Protein AF-A0A2D5UW34-F1 (afdb_monomer_lite)

Structure (mmCIF, N/CA/C/O backbone):
data_AF-A0A2D5UW34-F1
#
_entry.id   AF-A0A2D5UW34-F1
#
loop_
_atom_site.group_PDB
_atom_site.id
_atom_site.type_symbol
_atom_site.label_atom_id
_atom_site.label_alt_id
_atom_site.label_comp_id
_atom_site.label_asym_id
_atom_site.label_entity_id
_atom_site.label_seq_id
_atom_site.pdbx_PDB_ins_code
_atom_site.Cartn_x
_atom_site.Cartn_y
_atom_site.Cartn_z
_atom_site.occupancy
_atom_site.B_iso_or_equiv
_atom_site.auth_seq_id
_atom_site.auth_comp_id
_atom_site.auth_asym_id
_atom_site.auth_atom_id
_atom_site.pdbx_PDB_model_num
ATOM 1 N N . GLU A 1 1 ? 8.242 -1.236 -12.822 1.00 78.06 1 GLU A N 1
ATOM 2 C CA . GLU A 1 1 ? 9.087 -0.124 -12.334 1.00 78.06 1 GLU A CA 1
ATOM 3 C C . GLU A 1 1 ? 8.223 0.784 -11.466 1.00 78.06 1 GLU A C 1
ATOM 5 O O . GLU A 1 1 ? 7.024 0.836 -11.722 1.00 78.06 1 GLU A O 1
ATOM 10 N N . CYS A 1 2 ? 8.776 1.410 -10.424 1.00 90.38 2 CYS A N 1
ATOM 11 C CA . CYS A 1 2 ? 8.021 2.352 -9.592 1.00 90.38 2 CYS A CA 1
ATOM 12 C C . CYS A 1 2 ? 8.103 3.747 -10.216 1.00 90.38 2 CYS A C 1
ATOM 14 O O . CYS A 1 2 ? 9.200 4.259 -10.414 1.00 90.38 2 CYS A O 1
ATOM 16 N N . ASP A 1 3 ? 6.958 4.353 -10.523 1.00 93.44 3 ASP A N 1
ATOM 17 C CA . ASP A 1 3 ? 6.883 5.697 -11.108 1.00 93.44 3 ASP A CA 1
ATOM 18 C C . ASP A 1 3 ? 6.856 6.820 -10.050 1.00 93.44 3 ASP A C 1
ATOM 20 O O . ASP A 1 3 ? 6.893 7.999 -10.399 1.00 93.44 3 ASP A O 1
ATOM 24 N N . ALA A 1 4 ? 6.810 6.470 -8.759 1.00 94.88 4 ALA A N 1
ATOM 25 C CA . ALA A 1 4 ? 6.729 7.409 -7.645 1.00 94.88 4 ALA A CA 1
ATOM 26 C C . ALA A 1 4 ? 7.560 6.922 -6.446 1.00 94.88 4 ALA A C 1
ATOM 28 O O . ALA A 1 4 ? 7.082 6.179 -5.588 1.00 94.88 4 ALA A O 1
ATOM 29 N N . GLY A 1 5 ? 8.815 7.367 -6.360 1.00 94.62 5 GLY A N 1
ATOM 30 C CA . GLY A 1 5 ? 9.728 6.985 -5.279 1.00 94.62 5 GLY A CA 1
ATOM 31 C C . GLY A 1 5 ? 10.265 5.564 -5.454 1.00 94.62 5 GLY A C 1
ATOM 32 O O . GLY A 1 5 ? 10.881 5.254 -6.470 1.00 94.62 5 GLY A O 1
ATOM 33 N N . PHE A 1 6 ? 10.070 4.709 -4.452 1.00 95.12 6 PHE A N 1
ATOM 34 C CA . PHE A 1 6 ? 10.519 3.317 -4.450 1.00 95.12 6 PHE A CA 1
ATOM 35 C C . PHE A 1 6 ? 9.503 2.430 -3.732 1.00 95.12 6 PHE A C 1
ATOM 37 O O . PHE A 1 6 ? 8.735 2.903 -2.895 1.00 95.12 6 PHE A O 1
ATOM 44 N N . PHE A 1 7 ? 9.507 1.144 -4.076 1.00 97.31 7 PHE A N 1
ATOM 45 C CA . PHE A 1 7 ? 8.747 0.135 -3.349 1.00 97.31 7 PHE A CA 1
ATOM 46 C C . PHE A 1 7 ? 9.486 -0.259 -2.066 1.00 97.31 7 PHE A C 1
ATOM 48 O O . PHE A 1 7 ? 10.702 -0.448 -2.094 1.00 97.31 7 PHE A O 1
ATOM 55 N N . ASP A 1 8 ? 8.752 -0.394 -0.961 1.00 97.56 8 ASP A N 1
ATOM 56 C CA . ASP A 1 8 ? 9.264 -0.885 0.326 1.00 97.56 8 ASP A CA 1
ATOM 57 C C . ASP A 1 8 ? 8.404 -2.080 0.781 1.00 97.56 8 ASP A C 1
ATOM 59 O O . ASP A 1 8 ? 8.488 -3.170 0.205 1.00 97.56 8 ASP A O 1
ATOM 63 N N . GLY A 1 9 ? 7.507 -1.895 1.751 1.00 98.25 9 GLY A N 1
ATOM 64 C CA . GLY A 1 9 ? 6.624 -2.950 2.224 1.00 98.25 9 GLY A CA 1
ATOM 65 C C . GLY A 1 9 ? 5.543 -3.328 1.209 1.00 98.25 9 GLY A C 1
ATOM 66 O O . GLY A 1 9 ? 4.888 -2.474 0.608 1.00 98.25 9 GLY A O 1
ATOM 67 N N . PHE A 1 10 ? 5.291 -4.631 1.065 1.00 98.31 10 PHE A N 1
ATOM 68 C CA . PHE A 1 10 ? 4.222 -5.150 0.211 1.00 98.31 10 PHE A CA 1
ATOM 69 C C . PHE A 1 10 ? 3.485 -6.341 0.828 1.00 98.31 10 PHE A C 1
ATOM 71 O O . PHE A 1 10 ? 4.007 -7.043 1.697 1.00 98.31 10 PHE A O 1
ATOM 78 N N . ARG A 1 11 ? 2.266 -6.600 0.356 1.00 98.50 11 ARG A N 1
ATOM 79 C CA . ARG A 1 11 ? 1.476 -7.805 0.649 1.00 98.50 11 ARG A CA 1
ATOM 80 C C . ARG A 1 11 ? 0.778 -8.299 -0.606 1.00 98.50 11 ARG A C 1
ATOM 82 O O . ARG A 1 11 ? 0.599 -7.542 -1.550 1.00 98.50 11 ARG A O 1
ATOM 89 N N . MET A 1 12 ? 0.364 -9.559 -0.590 1.00 98.25 12 MET A N 1
ATOM 90 C CA . MET A 1 12 ? -0.432 -10.145 -1.664 1.00 98.25 12 MET A CA 1
ATOM 91 C C . MET A 1 12 ? -1.880 -10.339 -1.220 1.00 98.25 12 MET A C 1
ATOM 93 O O . MET A 1 12 ? -2.147 -10.600 -0.042 1.00 98.25 12 MET A O 1
ATOM 97 N N . ASP A 1 13 ? -2.806 -10.202 -2.162 1.00 98.44 13 ASP A N 1
ATOM 98 C CA . ASP A 1 13 ? -4.182 -10.663 -1.984 1.00 98.44 13 ASP A CA 1
ATOM 99 C C . ASP A 1 13 ? -4.366 -12.104 -2.486 1.00 98.44 13 ASP A C 1
ATOM 101 O O . ASP A 1 13 ? -3.457 -12.715 -3.051 1.00 98.44 13 ASP A O 1
ATOM 105 N N . THR A 1 14 ? -5.550 -12.668 -2.249 1.00 98.00 14 THR A N 1
ATOM 106 C CA . THR A 1 14 ? -5.902 -14.039 -2.646 1.00 98.00 14 THR A CA 1
ATOM 107 C C . THR A 1 14 ? -5.969 -14.256 -4.160 1.00 98.00 14 THR A C 1
ATOM 109 O O . THR A 1 14 ? -6.045 -15.401 -4.596 1.00 98.00 14 THR A O 1
ATOM 112 N N . GLU A 1 15 ? -5.963 -13.189 -4.961 1.00 96.94 15 GLU A N 1
ATOM 113 C CA . GLU A 1 15 ? -5.950 -13.254 -6.427 1.00 96.94 15 GLU A CA 1
ATOM 114 C C . GLU A 1 15 ? -4.524 -13.127 -6.994 1.00 96.94 15 GLU A C 1
ATOM 116 O O . GLU A 1 15 ? -4.342 -13.148 -8.208 1.00 96.94 15 GLU A O 1
ATOM 121 N N . GLY A 1 16 ? -3.506 -13.0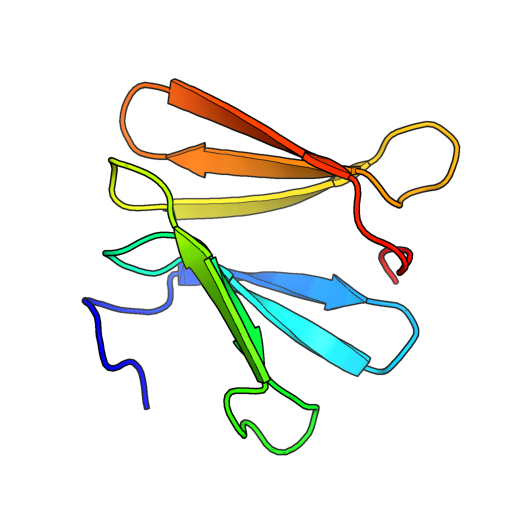27 -6.131 1.00 97.44 16 GLY A N 1
ATOM 122 C CA . GLY A 1 16 ? -2.103 -12.925 -6.530 1.00 97.44 16 GLY A CA 1
ATOM 123 C C . GLY A 1 16 ? -1.657 -11.509 -6.894 1.00 97.44 16 GLY A C 1
ATOM 124 O O . GLY A 1 16 ? -0.541 -11.339 -7.384 1.00 97.44 16 GLY A O 1
ATOM 125 N N . ARG A 1 17 ? -2.483 -10.485 -6.641 1.00 98.38 17 ARG A N 1
ATOM 126 C CA . ARG A 1 17 ? -2.079 -9.090 -6.861 1.00 98.38 17 ARG A CA 1
ATOM 127 C C . ARG A 1 17 ? -1.146 -8.640 -5.750 1.00 98.38 17 ARG A C 1
ATOM 129 O O . ARG A 1 17 ? -1.315 -9.010 -4.585 1.00 98.38 17 ARG A O 1
ATOM 136 N N . ILE A 1 18 ? -0.196 -7.784 -6.097 1.00 98.38 18 ILE A N 1
ATOM 137 C CA . ILE A 1 18 ? 0.789 -7.219 -5.180 1.00 98.38 18 ILE A CA 1
ATOM 138 C C . ILE A 1 18 ? 0.342 -5.814 -4.783 1.00 98.38 18 ILE A C 1
ATOM 140 O O . ILE A 1 18 ? 0.203 -4.927 -5.618 1.00 98.38 18 ILE A O 1
ATOM 144 N N . TRP A 1 19 ? 0.156 -5.598 -3.489 1.00 98.62 19 TRP A N 1
ATOM 145 C CA . TRP A 1 19 ? -0.128 -4.304 -2.883 1.00 98.62 19 TRP A CA 1
ATOM 146 C C . TRP A 1 19 ? 1.155 -3.793 -2.247 1.00 98.62 19 TRP A C 1
ATOM 148 O O . TRP A 1 19 ? 1.584 -4.340 -1.233 1.00 98.62 19 TRP A O 1
ATOM 158 N N . THR A 1 20 ? 1.788 -2.785 -2.839 1.00 98.62 20 THR A N 1
ATOM 159 C CA . THR A 1 20 ? 3.102 -2.286 -2.413 1.00 98.62 20 THR A CA 1
ATOM 160 C C . THR A 1 20 ? 3.071 -0.793 -2.123 1.00 98.62 20 THR A C 1
ATOM 162 O O . THR A 1 20 ? 2.329 -0.037 -2.749 1.00 98.62 20 THR A O 1
ATOM 165 N N . SER A 1 21 ? 3.838 -0.375 -1.123 1.00 98.44 21 SER A N 1
ATOM 166 C CA . SER A 1 21 ? 4.003 1.023 -0.760 1.00 98.44 21 SER A CA 1
ATOM 167 C C . SER A 1 21 ? 4.785 1.801 -1.814 1.00 98.44 21 SER A C 1
ATOM 169 O O . SER A 1 21 ? 5.694 1.260 -2.424 1.00 98.44 21 SER A O 1
ATOM 171 N N . ALA A 1 22 ? 4.470 3.075 -1.997 1.00 98.62 22 ALA A N 1
ATOM 172 C CA . ALA A 1 22 ? 5.147 3.974 -2.919 1.00 98.62 22 ALA A CA 1
ATOM 173 C C . ALA A 1 22 ? 5.170 5.406 -2.359 1.00 98.62 22 ALA A C 1
ATOM 175 O O . ALA A 1 22 ? 4.559 5.715 -1.330 1.00 98.62 22 ALA A O 1
ATOM 176 N N . GLY A 1 23 ? 5.865 6.300 -3.062 1.00 98.50 23 GLY A N 1
ATOM 177 C CA . GLY A 1 23 ? 5.985 7.709 -2.694 1.00 98.50 23 GLY A CA 1
ATOM 178 C C . GLY A 1 23 ? 4.663 8.481 -2.720 1.00 98.50 23 GLY A C 1
ATOM 179 O O . GLY A 1 23 ? 4.510 9.425 -1.953 1.00 98.50 23 GLY A O 1
ATOM 180 N N . ASP A 1 24 ? 3.712 8.074 -3.564 1.00 98.38 24 ASP A N 1
ATOM 181 C CA . ASP A 1 24 ? 2.380 8.684 -3.715 1.00 98.38 24 ASP A CA 1
ATOM 182 C C . ASP A 1 24 ? 1.245 7.850 -3.085 1.00 98.38 24 ASP A C 1
ATOM 184 O O . ASP A 1 24 ? 0.065 8.180 -3.234 1.00 98.38 24 ASP A O 1
ATOM 188 N N . GLY A 1 25 ? 1.571 6.760 -2.380 1.00 98.56 25 GLY A N 1
ATOM 189 C CA . GLY A 1 25 ? 0.580 5.931 -1.700 1.00 98.56 25 GLY A CA 1
ATOM 190 C C . GLY A 1 25 ? 0.821 4.434 -1.832 1.00 98.56 25 GLY A C 1
ATOM 191 O O . GLY A 1 25 ? 1.889 3.933 -1.498 1.00 98.56 25 GLY A O 1
ATOM 192 N N . VAL A 1 26 ? -0.201 3.693 -2.261 1.00 98.69 26 VAL A N 1
ATOM 193 C CA . VAL A 1 26 ? -0.129 2.236 -2.458 1.00 98.69 26 VAL A CA 1
ATOM 194 C C . VAL A 1 26 ? -0.398 1.907 -3.915 1.00 98.69 26 VAL A C 1
ATOM 196 O O . VAL A 1 26 ? -1.417 2.323 -4.464 1.00 98.69 26 VAL A O 1
ATOM 199 N N . HIS A 1 27 ? 0.481 1.132 -4.538 1.00 98.56 27 HIS A N 1
ATOM 200 C CA . HIS A 1 27 ? 0.291 0.617 -5.890 1.00 98.56 27 HIS A CA 1
ATOM 201 C C . HIS A 1 27 ? -0.240 -0.812 -5.823 1.00 98.56 27 HIS A C 1
ATOM 203 O O . HIS A 1 27 ? 0.245 -1.631 -5.042 1.00 98.56 27 HIS A O 1
ATOM 209 N N . CYS A 1 28 ? -1.243 -1.103 -6.646 1.00 98.56 28 CYS A N 1
ATOM 210 C CA . CYS A 1 28 ? -1.750 -2.448 -6.871 1.00 98.56 28 CYS A CA 1
ATOM 211 C C . CYS A 1 28 ? -1.203 -2.933 -8.211 1.00 98.56 28 CYS A C 1
ATOM 213 O O . CYS A 1 28 ? -1.527 -2.362 -9.255 1.00 98.56 28 CYS A O 1
ATOM 215 N N . LEU A 1 29 ? -0.356 -3.952 -8.178 1.00 98.38 29 LEU A N 1
ATOM 216 C CA . LEU A 1 29 ? 0.214 -4.588 -9.355 1.00 98.38 29 LEU A CA 1
ATOM 217 C C . LEU A 1 29 ? -0.456 -5.945 -9.565 1.00 98.38 29 LEU A C 1
ATOM 219 O O . LEU A 1 29 ? -0.766 -6.655 -8.610 1.00 98.38 29 LEU A O 1
ATOM 223 N N . ASP A 1 30 ? -0.666 -6.303 -10.819 1.00 97.81 30 ASP A N 1
ATOM 224 C CA . ASP A 1 30 ? -1.025 -7.653 -11.228 1.00 97.81 30 ASP A CA 1
ATOM 225 C C . ASP A 1 30 ? 0.160 -8.610 -10.979 1.00 97.81 30 ASP A C 1
ATOM 227 O O . ASP A 1 30 ? 1.285 -8.168 -10.721 1.00 97.81 30 ASP A O 1
ATOM 231 N N . ALA A 1 31 ? -0.070 -9.921 -11.048 1.00 94.25 31 ALA A N 1
ATOM 232 C CA . ALA A 1 31 ? 0.956 -10.927 -10.741 1.00 94.25 31 ALA A CA 1
ATOM 233 C C . ALA A 1 31 ? 2.171 -10.872 -11.695 1.00 94.25 31 ALA A C 1
ATOM 235 O O . ALA A 1 31 ? 3.268 -11.299 -11.337 1.00 94.25 31 ALA A O 1
ATOM 236 N N . ASP A 1 32 ? 1.986 -10.323 -12.897 1.00 94.75 32 ASP A N 1
ATOM 237 C CA . ASP A 1 32 ? 3.035 -10.078 -13.894 1.00 94.75 32 ASP A CA 1
ATOM 238 C C . ASP A 1 32 ? 3.769 -8.732 -13.698 1.00 94.75 32 ASP A C 1
ATOM 240 O O . ASP A 1 32 ? 4.672 -8.390 -14.464 1.00 94.75 32 ASP A O 1
ATOM 244 N N . GLY A 1 33 ? 3.405 -7.964 -12.665 1.00 93.62 33 GLY A N 1
ATOM 245 C CA . GLY A 1 33 ? 3.984 -6.662 -12.342 1.00 93.62 33 GLY A CA 1
ATOM 246 C C . GLY A 1 33 ? 3.327 -5.474 -13.050 1.00 93.62 33 GLY A C 1
ATOM 247 O O . GLY A 1 33 ? 3.781 -4.340 -12.866 1.00 93.62 33 GLY A O 1
ATOM 248 N N . ARG A 1 34 ? 2.264 -5.681 -13.840 1.00 96.88 34 ARG A N 1
ATOM 249 C CA . ARG A 1 34 ? 1.514 -4.589 -14.478 1.00 96.88 34 ARG A CA 1
ATOM 250 C C . ARG A 1 34 ? 0.747 -3.768 -13.441 1.00 96.88 34 ARG A C 1
ATOM 252 O O . ARG A 1 34 ? -0.016 -4.312 -12.652 1.00 96.88 34 ARG A O 1
ATOM 259 N N . LEU A 1 35 ? 0.869 -2.442 -13.481 1.00 97.81 35 LEU A N 1
ATOM 260 C CA . LEU A 1 35 ? 0.095 -1.554 -12.607 1.00 97.81 35 LEU A CA 1
ATOM 261 C C . LEU A 1 35 ? -1.410 -1.633 -12.930 1.00 97.81 35 LEU A C 1
ATOM 263 O O . LEU A 1 35 ? -1.832 -1.322 -14.045 1.00 97.81 35 LEU A O 1
ATOM 267 N N . LEU A 1 36 ? -2.216 -2.025 -11.942 1.00 98.00 36 LEU A N 1
ATOM 268 C CA . LEU A 1 36 ? -3.682 -2.050 -12.005 1.00 98.00 36 LE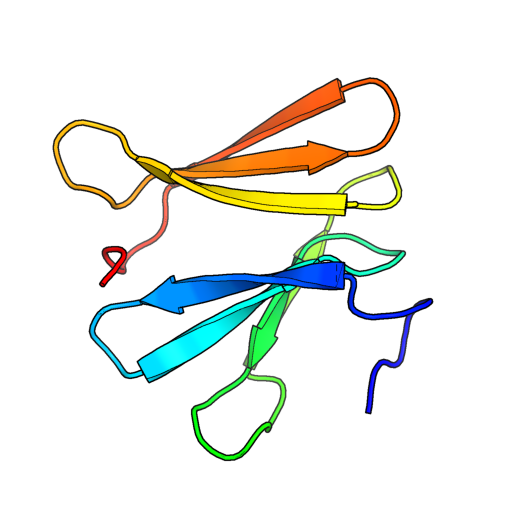U A CA 1
ATOM 269 C C . LEU A 1 36 ? -4.293 -0.725 -11.551 1.00 98.00 36 LEU A C 1
ATOM 271 O O . LEU A 1 36 ? -5.313 -0.294 -12.082 1.00 98.00 36 LEU A O 1
ATOM 275 N N . GLY A 1 37 ? -3.678 -0.082 -10.558 1.00 97.94 37 GLY A N 1
ATOM 276 C CA . GLY A 1 37 ? -4.154 1.180 -10.010 1.00 97.94 37 GLY A CA 1
ATOM 277 C C . GLY A 1 37 ? -3.403 1.603 -8.754 1.00 97.94 37 GLY A C 1
ATOM 278 O O . GLY A 1 37 ? -2.497 0.910 -8.287 1.00 97.94 37 GLY A O 1
ATOM 279 N N . LYS A 1 38 ? -3.797 2.755 -8.204 1.00 98.38 38 LYS A N 1
ATOM 280 C CA . LYS A 1 38 ? -3.166 3.361 -7.029 1.00 98.38 38 LYS A CA 1
ATOM 281 C C . LYS A 1 38 ? -4.202 3.817 -6.007 1.00 98.38 38 LYS A C 1
ATOM 283 O O . LYS A 1 38 ? -5.255 4.332 -6.377 1.00 98.38 38 LYS A O 1
ATOM 288 N N . ILE A 1 39 ? -3.862 3.694 -4.730 1.00 98.50 39 ILE A N 1
ATOM 289 C CA . ILE A 1 39 ? -4.549 4.359 -3.623 1.00 98.50 39 ILE A CA 1
ATOM 290 C C . ILE A 1 39 ? -3.684 5.542 -3.218 1.00 98.50 39 ILE A C 1
ATOM 292 O O . ILE A 1 39 ? -2.592 5.347 -2.691 1.00 98.50 39 ILE A O 1
ATOM 296 N N . GLN A 1 40 ? -4.168 6.751 -3.488 1.00 98.44 40 GLN A N 1
ATOM 297 C CA . GLN A 1 40 ? -3.440 7.977 -3.181 1.00 98.44 40 GLN A CA 1
ATOM 298 C C . GLN A 1 40 ? -3.480 8.251 -1.678 1.00 98.44 40 GLN A C 1
ATOM 300 O O . GLN A 1 40 ? -4.556 8.274 -1.074 1.00 98.44 40 GLN A O 1
ATOM 305 N N . ILE A 1 41 ? -2.306 8.462 -1.092 1.00 98.38 41 ILE A N 1
ATOM 306 C CA . ILE A 1 41 ? -2.122 8.816 0.317 1.00 98.38 41 ILE A CA 1
ATOM 307 C C . ILE A 1 41 ? -1.284 10.097 0.341 1.00 98.38 41 ILE A C 1
ATOM 309 O O . ILE A 1 41 ? -0.308 10.178 -0.401 1.00 98.38 41 ILE A O 1
ATOM 313 N N . PRO A 1 42 ? -1.621 11.108 1.161 1.00 97.25 42 PRO A N 1
ATOM 314 C CA . PRO A 1 42 ? -0.925 12.397 1.149 1.00 97.25 42 PRO A CA 1
ATOM 315 C C . PRO A 1 42 ? 0.468 12.354 1.814 1.00 97.25 42 PRO A C 1
ATOM 317 O O . PRO A 1 42 ? 0.951 13.376 2.292 1.00 97.25 42 PRO A O 1
ATOM 320 N N . GLU A 1 43 ? 1.101 11.180 1.879 1.00 97.69 43 GLU A N 1
ATOM 321 C CA . GLU A 1 43 ? 2.378 10.906 2.539 1.00 9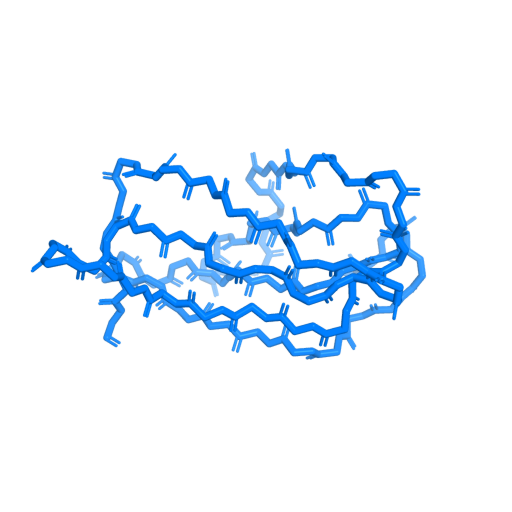7.69 43 GLU A CA 1
ATOM 322 C C . GLU A 1 43 ? 3.053 9.684 1.893 1.00 97.69 43 GLU A C 1
ATOM 324 O O . GLU A 1 43 ? 2.376 8.791 1.377 1.00 97.69 43 GLU A O 1
ATOM 329 N N . VAL A 1 44 ? 4.385 9.599 1.999 1.00 98.38 44 VAL A N 1
ATOM 330 C CA . VAL A 1 44 ? 5.142 8.414 1.570 1.00 98.38 44 VAL A CA 1
ATOM 331 C C . VAL A 1 44 ? 4.744 7.221 2.433 1.00 98.38 44 VAL A C 1
ATOM 333 O O . VAL A 1 44 ? 4.790 7.287 3.670 1.00 98.38 44 VAL A O 1
ATOM 336 N N . VAL A 1 45 ? 4.371 6.122 1.780 1.00 98.75 45 VAL A N 1
ATOM 337 C CA . VAL A 1 45 ? 3.995 4.877 2.447 1.00 98.75 45 VAL A CA 1
ATOM 338 C C . VAL A 1 45 ? 5.230 4.002 2.619 1.00 98.75 45 VAL A C 1
ATOM 340 O O . VAL A 1 45 ? 6.013 3.831 1.690 1.00 98.75 45 VAL A O 1
ATOM 343 N N . ALA A 1 46 ? 5.376 3.410 3.803 1.00 98.38 46 ALA A N 1
ATOM 344 C CA . ALA A 1 46 ? 6.452 2.462 4.100 1.00 98.38 46 ALA A CA 1
ATOM 345 C C . ALA A 1 46 ? 5.972 1.002 4.125 1.00 98.38 46 ALA A C 1
ATOM 347 O O . ALA A 1 46 ? 6.733 0.085 3.836 1.00 98.38 46 ALA A O 1
ATOM 348 N N . ASN A 1 47 ? 4.714 0.747 4.508 1.00 98.69 47 ASN A N 1
ATOM 349 C CA . ASN A 1 47 ? 4.215 -0.620 4.65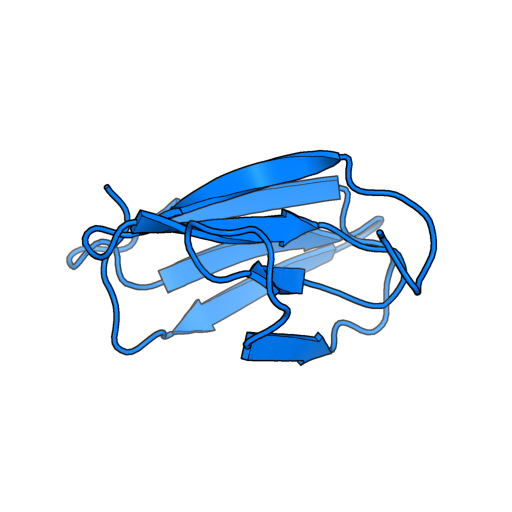1 1.00 98.69 47 ASN A CA 1
ATOM 350 C C . ASN A 1 47 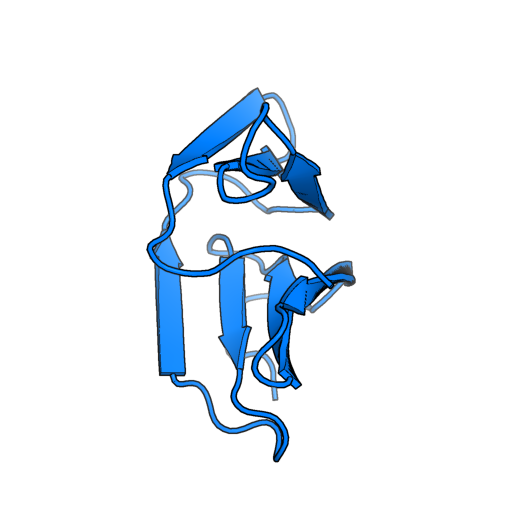? 2.693 -0.710 4.549 1.00 98.69 47 ASN A C 1
ATOM 352 O O . ASN A 1 47 ? 1.972 0.266 4.784 1.00 98.69 47 ASN A O 1
ATOM 356 N N . VAL A 1 48 ? 2.215 -1.918 4.249 1.00 98.75 48 VAL A N 1
ATOM 357 C CA . VAL A 1 48 ? 0.794 -2.254 4.190 1.00 98.75 48 VAL A CA 1
ATOM 358 C C . VAL A 1 48 ? 0.516 -3.616 4.822 1.00 98.75 48 VAL A C 1
ATOM 360 O O . VAL A 1 48 ? 1.358 -4.514 4.815 1.00 98.75 48 VAL A O 1
ATOM 363 N N . CYS A 1 49 ? -0.686 -3.799 5.367 1.00 98.69 49 CYS A N 1
ATOM 364 C CA . CYS A 1 49 ? -1.126 -5.083 5.907 1.00 98.69 49 CYS A CA 1
ATOM 365 C C . CYS A 1 49 ? -2.635 -5.271 5.751 1.00 98.69 49 CYS A C 1
ATOM 367 O O . CYS A 1 49 ? -3.416 -4.387 6.102 1.00 98.69 49 CYS A O 1
ATOM 369 N N . PHE A 1 50 ? -3.057 -6.438 5.267 1.00 98.75 50 PHE A N 1
ATOM 370 C CA . PHE A 1 50 ? -4.464 -6.821 5.279 1.00 98.75 50 PHE A CA 1
ATOM 371 C C . PHE A 1 50 ? -4.901 -7.235 6.684 1.00 98.75 50 PHE A C 1
ATOM 373 O O . PHE A 1 50 ? -4.260 -8.059 7.334 1.00 98.75 50 PHE A O 1
ATOM 380 N N . GLY A 1 51 ? -6.040 -6.717 7.130 1.00 98.12 51 GLY A N 1
ATOM 381 C CA . GLY A 1 51 ? -6.649 -7.074 8.403 1.00 98.12 51 GLY A CA 1
ATOM 382 C C . GLY A 1 51 ? -8.155 -6.826 8.428 1.00 98.12 51 GLY A C 1
ATOM 383 O O . GLY A 1 51 ? -8.828 -6.793 7.395 1.00 98.12 51 GLY A O 1
ATOM 384 N N . GLY A 1 52 ? -8.697 -6.680 9.638 1.00 97.44 52 GLY A N 1
ATOM 385 C CA . GLY A 1 52 ? -10.141 -6.718 9.876 1.00 97.44 52 GLY A CA 1
ATOM 386 C C . GLY A 1 52 ? -10.706 -8.142 9.797 1.00 97.44 52 GLY A C 1
ATOM 387 O O . GLY A 1 52 ? -10.044 -9.065 9.329 1.00 97.44 52 GLY A O 1
ATOM 388 N N . ALA A 1 53 ? -11.950 -8.327 10.246 1.00 97.50 53 ALA A N 1
ATOM 389 C CA . ALA A 1 53 ? -12.559 -9.656 10.387 1.00 97.50 53 ALA A CA 1
ATOM 390 C C . ALA A 1 53 ? -12.644 -10.452 9.069 1.00 97.50 53 ALA A C 1
ATOM 392 O O . ALA A 1 53 ? -12.592 -11.675 9.085 1.00 97.50 53 ALA A O 1
ATOM 393 N N . LYS A 1 54 ? -12.749 -9.759 7.927 1.00 97.56 54 LYS A N 1
ATOM 394 C CA . LYS A 1 54 ? -12.812 -10.366 6.586 1.00 97.56 54 LYS A CA 1
ATOM 395 C C . LYS A 1 54 ? -11.478 -10.314 5.825 1.00 97.56 54 LYS A C 1
ATOM 397 O O . LYS A 1 54 ? -11.442 -10.621 4.636 1.00 97.56 54 LYS A O 1
ATOM 402 N N . ARG A 1 55 ? -10.396 -9.868 6.481 1.00 97.81 55 ARG A N 1
ATOM 403 C CA . ARG A 1 55 ? -9.075 -9.619 5.868 1.00 97.81 55 ARG A CA 1
ATOM 404 C C . ARG A 1 55 ? -9.125 -8.710 4.629 1.00 97.81 55 ARG A C 1
ATOM 406 O O . ARG A 1 55 ? -8.252 -8.802 3.777 1.00 97.81 55 ARG A O 1
ATOM 413 N N . ASN A 1 56 ? -10.133 -7.843 4.525 1.00 98.25 56 ASN A N 1
ATOM 414 C CA . ASN A 1 56 ? -10.374 -6.963 3.376 1.00 98.25 56 ASN A CA 1
ATOM 415 C C . ASN A 1 56 ? -10.189 -5.475 3.714 1.00 98.25 56 ASN A C 1
ATOM 417 O O . ASN A 1 56 ? -10.631 -4.599 2.974 1.00 98.25 56 ASN A O 1
ATOM 421 N N . ARG A 1 57 ? -9.580 -5.169 4.863 1.00 98.62 57 ARG A N 1
ATOM 422 C CA . ARG A 1 57 ? -9.170 -3.811 5.217 1.00 98.62 57 ARG A CA 1
ATOM 423 C C . ARG A 1 57 ? -7.658 -3.718 5.098 1.00 98.62 57 ARG A C 1
ATOM 425 O O . ARG A 1 57 ? -6.955 -4.421 5.818 1.00 98.62 57 ARG A O 1
ATOM 432 N N . LEU A 1 58 ? -7.170 -2.862 4.210 1.00 98.81 58 LEU A N 1
ATOM 433 C CA . LEU A 1 58 ? -5.746 -2.601 4.061 1.00 98.81 58 LEU A CA 1
ATOM 434 C C . LEU A 1 58 ? -5.350 -1.480 5.022 1.00 98.81 58 LEU A C 1
ATOM 436 O O . LEU A 1 58 ? -5.817 -0.353 4.878 1.00 98.81 58 LEU A O 1
ATOM 440 N N . PHE A 1 59 ? -4.526 -1.802 6.014 1.00 98.88 59 PHE A N 1
ATOM 441 C CA . PHE A 1 59 ? -3.861 -0.838 6.887 1.00 98.88 59 PHE A CA 1
ATOM 442 C C . PHE A 1 59 ? -2.578 -0.354 6.219 1.00 98.88 59 PHE A C 1
ATOM 444 O O . PHE A 1 59 ? -1.877 -1.152 5.599 1.00 98.88 59 PHE A O 1
ATOM 451 N N . ILE A 1 60 ? -2.285 0.938 6.343 1.00 98.88 60 ILE A N 1
ATOM 452 C CA . ILE A 1 60 ? -1.236 1.624 5.586 1.00 98.88 60 ILE A CA 1
ATOM 453 C C . ILE A 1 60 ? -0.457 2.523 6.548 1.00 98.88 60 ILE A C 1
ATOM 455 O O . ILE A 1 60 ? -1.015 3.481 7.084 1.00 98.88 60 ILE A O 1
ATOM 459 N N . THR A 1 61 ? 0.824 2.231 6.768 1.00 98.69 61 THR A N 1
ATOM 460 C CA . THR A 1 61 ? 1.714 3.094 7.560 1.00 98.69 61 THR A CA 1
ATOM 461 C C . THR A 1 61 ? 2.397 4.091 6.635 1.00 98.69 61 THR A C 1
ATOM 463 O O . THR A 1 61 ? 3.202 3.687 5.788 1.00 98.69 61 THR A O 1
ATOM 466 N N . ALA A 1 62 ? 2.087 5.375 6.792 1.00 98.31 62 ALA A N 1
ATOM 467 C CA . ALA A 1 62 ? 2.584 6.431 5.924 1.00 98.31 62 ALA A CA 1
ATOM 468 C C . ALA A 1 62 ? 3.205 7.544 6.760 1.00 98.31 62 ALA A C 1
ATOM 470 O O . ALA A 1 62 ? 2.483 8.297 7.395 1.00 98.31 62 ALA A O 1
ATOM 471 N N . THR A 1 63 ? 4.537 7.603 6.775 1.00 97.12 63 THR A N 1
ATOM 472 C CA . THR A 1 63 ? 5.372 8.591 7.482 1.00 97.12 63 THR A CA 1
ATOM 473 C C . THR A 1 63 ? 4.914 8.931 8.911 1.00 97.12 63 THR A C 1
ATOM 475 O O . THR A 1 63 ? 5.443 8.356 9.861 1.00 97.12 63 THR A O 1
ATOM 478 N N . THR A 1 64 ? 3.962 9.853 9.090 1.00 98.25 64 THR A N 1
ATOM 479 C CA . THR A 1 64 ? 3.472 10.309 10.403 1.00 98.25 64 THR A CA 1
ATOM 480 C C . THR A 1 64 ? 2.107 9.746 10.810 1.00 98.25 64 THR A C 1
ATOM 482 O O . THR A 1 64 ? 1.684 9.930 11.953 1.00 98.25 64 THR A O 1
ATOM 485 N N . SER A 1 65 ? 1.437 9.023 9.913 1.00 98.31 65 SER A N 1
ATOM 486 C CA . SER A 1 65 ? 0.034 8.632 10.049 1.00 98.31 65 SER A CA 1
ATOM 487 C C . SER A 1 65 ? -0.213 7.147 9.755 1.00 98.31 65 SER A C 1
ATOM 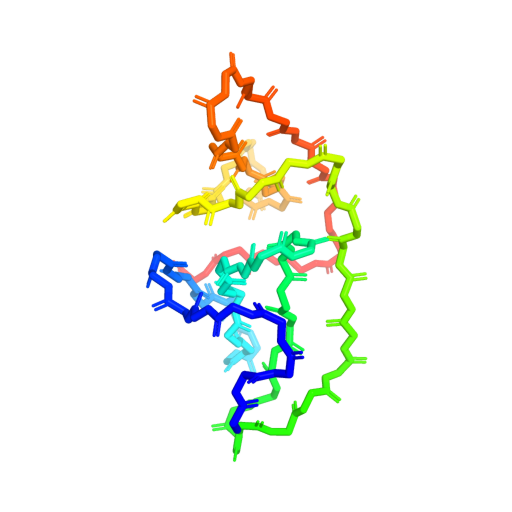489 O O . SER A 1 65 ? 0.516 6.479 9.016 1.00 98.31 65 SER A O 1
ATOM 491 N N . LEU A 1 66 ? -1.312 6.628 10.312 1.00 98.56 66 LEU A N 1
ATOM 492 C CA . LEU A 1 66 ? -1.869 5.315 9.984 1.00 98.56 66 LEU A CA 1
ATOM 493 C C . LEU A 1 66 ? -3.199 5.503 9.247 1.00 98.56 66 LEU A C 1
ATOM 495 O O . LEU A 1 66 ? -4.166 6.003 9.821 1.00 98.56 66 LEU A O 1
ATOM 499 N N . TYR A 1 67 ? -3.259 5.050 7.998 1.00 98.75 67 TYR A N 1
ATOM 500 C CA . TYR A 1 67 ? -4.472 5.051 7.182 1.00 98.75 67 TYR A CA 1
ATOM 501 C C . TYR A 1 67 ? -5.055 3.641 7.082 1.00 98.75 67 TYR A C 1
ATOM 503 O O . TYR A 1 67 ? -4.378 2.638 7.328 1.00 98.75 67 TYR A O 1
ATOM 511 N N . ALA A 1 68 ? -6.329 3.549 6.701 1.00 98.38 68 ALA A N 1
ATOM 512 C CA . ALA A 1 68 ? -6.923 2.275 6.334 1.00 98.38 68 ALA A CA 1
ATOM 513 C C . ALA A 1 68 ? -8.068 2.442 5.336 1.00 98.38 68 ALA A C 1
ATOM 515 O O . ALA A 1 68 ? -8.867 3.369 5.451 1.00 98.38 68 ALA A O 1
ATOM 516 N N . VAL A 1 69 ? -8.191 1.489 4.417 1.00 98.31 69 VAL A N 1
ATOM 517 C CA . VAL A 1 69 ? -9.218 1.474 3.368 1.00 98.31 69 VAL A CA 1
ATOM 518 C C . VAL A 1 69 ? -9.790 0.070 3.208 1.00 98.31 69 VAL A C 1
ATOM 520 O O . VAL A 1 69 ? -9.088 -0.924 3.398 1.00 98.31 69 VAL A O 1
ATOM 523 N N . TYR A 1 70 ? -11.084 -0.021 2.909 1.00 98.50 70 TYR A N 1
ATOM 524 C CA . TYR A 1 70 ? -11.710 -1.293 2.563 1.00 98.50 70 TYR A CA 1
ATOM 525 C C . TYR A 1 70 ? -11.486 -1.611 1.090 1.00 98.50 70 TYR A C 1
ATOM 527 O O . TYR A 1 70 ? -11.623 -0.743 0.232 1.00 98.50 70 TYR A O 1
ATOM 535 N N . LEU A 1 71 ? -11.182 -2.873 0.818 1.00 98.19 71 LEU A N 1
ATOM 536 C CA . LEU A 1 71 ? -11.004 -3.425 -0.511 1.00 98.19 71 LEU A CA 1
ATOM 537 C C . LEU A 1 71 ? -12.065 -4.496 -0.777 1.00 98.19 71 LEU A C 1
ATOM 539 O O . LEU A 1 71 ? -12.610 -5.114 0.143 1.00 98.19 71 LEU A O 1
ATOM 543 N N . ASN A 1 72 ? -12.318 -4.738 -2.060 1.00 97.19 72 ASN A N 1
ATOM 544 C CA . ASN A 1 72 ? -13.182 -5.827 -2.525 1.00 97.19 72 ASN A CA 1
ATOM 545 C C . ASN A 1 72 ? -12.426 -7.157 -2.685 1.00 97.19 72 ASN A C 1
ATOM 547 O O . ASN A 1 72 ? -12.964 -8.101 -3.248 1.00 97.19 72 ASN A O 1
ATOM 551 N N . VAL A 1 73 ? -11.193 -7.224 -2.183 1.00 97.38 73 VAL A N 1
ATOM 552 C CA . VAL A 1 73 ? -10.348 -8.420 -2.138 1.00 97.38 73 VAL A CA 1
ATOM 553 C C . VAL A 1 73 ? -9.921 -8.697 -0.702 1.00 97.38 73 VAL A C 1
ATOM 555 O O . VAL A 1 73 ? -9.924 -7.794 0.141 1.00 97.38 73 VAL A O 1
ATOM 558 N N . SER A 1 74 ? -9.525 -9.936 -0.433 1.00 98.31 74 SER A N 1
ATOM 559 C CA . SER A 1 74 ? -8.980 -10.354 0.857 1.00 98.31 74 SER A CA 1
ATOM 560 C C . SER A 1 74 ? -7.479 -10.613 0.749 1.00 98.31 74 SER A C 1
ATOM 562 O O . SER A 1 74 ? -7.001 -11.097 -0.271 1.00 98.31 74 SER A O 1
ATOM 564 N N . GLY A 1 75 ? -6.732 -10.317 1.812 1.00 97.06 75 GLY A N 1
ATOM 565 C CA . GLY A 1 75 ? -5.315 -10.680 1.906 1.00 97.06 75 GLY A CA 1
ATOM 566 C C . GLY A 1 75 ? -5.099 -12.196 1.909 1.00 97.06 75 GLY A C 1
ATOM 567 O O . GLY A 1 75 ? -5.900 -12.912 2.519 1.00 97.06 75 GLY A O 1
ATOM 568 N N . ALA A 1 76 ? -4.012 -12.652 1.277 1.00 93.06 76 ALA A N 1
ATOM 569 C CA . ALA A 1 76 ? -3.573 -14.053 1.278 1.00 93.06 76 ALA A CA 1
ATOM 570 C C . ALA A 1 76 ? -3.168 -14.524 2.681 1.00 93.06 76 ALA A C 1
ATOM 572 O O . ALA A 1 76 ? -2.423 -13.796 3.376 1.00 93.06 76 ALA A O 1
#

Radius of gyration: 11.23 Å; chains: 1; bounding box: 24×26×25 Å

Foldseek 3Di:
DAPAADWAAWFAFPQQWIWTWGQQATFTADNVRHTPDGDGDPAGWHYWAQDDPQSQKIWTHGDPDIDIDGHPTHTD

pLDDT: mean 97.4, std 2.73, range [78.06, 98.88]

Sequence (76 aa):
ECDAGFFDGFRMDTEGRIWTSAGDGVHCLDADGRLLGKIQIPEVVANVCFGGAKRNRLFITATTSLYAVYLNVSGA

Secondary structure (DSSP, 8-state):
--SSS----EEEBTTS-EEEEETTEEEEE-TTS-EEEEEE-SS-EEEEEEESTTS-EEEEEETTEEEEEE-SS-B-